Protein AF-A0A2E5LD28-F1 (afdb_monomer_lite)

Structure (mmCIF, N/CA/C/O backbone):
data_AF-A0A2E5LD28-F1
#
_entry.id   AF-A0A2E5LD28-F1
#
loop_
_atom_site.group_PDB
_atom_site.id
_atom_site.type_symbol
_atom_site.label_atom_id
_atom_site.label_alt_id
_atom_site.label_comp_id
_atom_site.label_asym_id
_atom_site.label_entity_id
_atom_site.label_seq_id
_atom_site.pdbx_PDB_ins_code
_atom_site.Cartn_x
_atom_site.Cartn_y
_atom_site.Cartn_z
_atom_site.occupancy
_atom_site.B_iso_or_equiv
_atom_site.auth_seq_id
_atom_site.auth_comp_id
_atom_site.auth_asym_id
_atom_site.auth_atom_id
_atom_site.pdbx_PDB_model_num
ATOM 1 N N . MET A 1 1 ? 28.466 36.563 31.699 1.00 56.56 1 MET A N 1
ATOM 2 C CA . MET A 1 1 ? 27.844 35.673 30.689 1.00 56.56 1 MET A CA 1
ATOM 3 C C . MET A 1 1 ? 28.931 34.845 30.017 1.00 56.56 1 MET A C 1
ATOM 5 O O . MET A 1 1 ? 29.817 35.414 29.395 1.00 56.56 1 MET A O 1
ATOM 9 N N . ASN A 1 2 ? 28.928 33.521 30.209 1.00 56.62 2 ASN A N 1
ATOM 10 C CA . ASN A 1 2 ? 29.993 32.637 29.723 1.00 56.62 2 ASN A CA 1
ATOM 11 C C . ASN A 1 2 ? 29.837 32.362 28.221 1.00 56.62 2 ASN A C 1
ATOM 13 O O . ASN A 1 2 ? 29.104 31.459 27.822 1.00 56.62 2 ASN A O 1
ATOM 17 N N . PHE A 1 3 ? 30.576 33.102 27.393 1.00 62.22 3 PHE A N 1
ATOM 18 C CA . PHE A 1 3 ? 30.632 32.928 25.934 1.00 62.22 3 PHE A CA 1
ATOM 19 C C . PHE A 1 3 ? 30.889 31.468 25.506 1.00 62.22 3 PHE A C 1
ATOM 21 O O . PHE A 1 3 ? 30.339 30.994 24.515 1.00 62.22 3 PHE A O 1
ATOM 28 N N . ARG A 1 4 ? 31.647 30.710 26.313 1.00 67.25 4 ARG A N 1
ATOM 29 C CA . ARG A 1 4 ? 31.941 29.281 26.099 1.00 67.25 4 ARG A CA 1
ATOM 30 C C . ARG A 1 4 ? 30.707 28.375 26.165 1.00 67.25 4 ARG A C 1
ATOM 32 O O . ARG A 1 4 ? 30.687 27.323 25.538 1.00 67.25 4 ARG A O 1
ATOM 39 N N . VAL A 1 5 ? 29.693 28.762 26.934 1.00 63.12 5 VAL A N 1
ATOM 40 C CA . VAL A 1 5 ? 28.428 28.026 27.055 1.00 63.12 5 VAL A CA 1
ATOM 41 C C . VAL A 1 5 ? 27.530 28.345 25.858 1.00 63.12 5 VAL A C 1
ATOM 43 O O . VAL A 1 5 ? 26.961 27.435 25.265 1.00 63.12 5 VAL A O 1
ATOM 46 N N . TYR A 1 6 ? 27.499 29.609 25.428 1.00 70.62 6 TYR A N 1
ATOM 47 C CA . TYR A 1 6 ? 26.710 30.060 24.278 1.00 70.62 6 TYR A CA 1
ATOM 48 C C . TYR A 1 6 ? 27.160 29.410 22.959 1.00 70.62 6 TYR A C 1
ATOM 50 O O . TYR A 1 6 ? 26.338 28.865 22.228 1.00 70.62 6 TYR A O 1
ATOM 58 N N . TYR A 1 7 ? 28.473 29.345 22.707 1.00 70.50 7 TYR A N 1
ATOM 59 C CA . TYR A 1 7 ? 29.012 28.660 21.525 1.00 70.50 7 TYR A CA 1
ATOM 60 C C . TYR A 1 7 ? 28.748 27.148 21.524 1.00 70.50 7 TYR A C 1
ATOM 62 O O . TYR A 1 7 ? 28.522 26.573 20.463 1.00 70.50 7 TYR A O 1
ATOM 70 N N . ARG A 1 8 ? 28.712 26.496 22.696 1.00 69.56 8 ARG A N 1
ATOM 71 C CA . ARG A 1 8 ? 28.359 25.067 22.800 1.00 69.56 8 ARG A CA 1
ATOM 72 C C . ARG A 1 8 ? 26.888 24.822 22.473 1.00 69.56 8 ARG A C 1
ATOM 74 O O . ARG A 1 8 ? 26.586 23.849 21.793 1.00 69.56 8 ARG A O 1
ATOM 81 N N . PHE A 1 9 ? 25.992 25.711 22.899 1.00 71.31 9 PHE A N 1
ATOM 82 C CA . PHE A 1 9 ? 24.572 25.620 22.557 1.00 71.31 9 PHE A CA 1
ATOM 83 C C . PHE A 1 9 ? 24.304 25.897 21.076 1.00 71.31 9 PHE A C 1
ATOM 85 O O . PHE A 1 9 ? 23.537 25.161 20.464 1.00 71.31 9 PHE A O 1
ATOM 92 N N . ILE A 1 10 ? 24.977 26.883 20.473 1.00 74.94 10 ILE A N 1
ATOM 93 C CA . ILE A 1 10 ? 24.874 27.136 19.026 1.00 74.94 10 ILE A CA 1
ATOM 94 C C . ILE A 1 10 ? 25.380 25.932 18.228 1.00 74.94 10 ILE A C 1
ATOM 96 O O . ILE A 1 10 ? 24.715 25.506 17.289 1.00 74.94 10 ILE A O 1
ATOM 100 N N . PHE A 1 11 ? 26.511 25.344 18.622 1.00 74.44 11 PHE A N 1
ATOM 101 C CA . PHE A 1 11 ? 27.079 24.192 17.923 1.00 74.44 11 PHE A CA 1
ATOM 102 C C . PHE A 1 11 ? 26.182 22.947 18.016 1.00 74.44 11 PHE A C 1
ATOM 104 O O . PHE A 1 11 ? 25.957 22.277 17.013 1.00 74.44 11 PHE A O 1
ATOM 111 N N . LEU A 1 12 ? 25.610 22.667 19.194 1.00 71.75 12 LEU A N 1
ATOM 112 C CA . LEU A 1 12 ? 24.670 21.553 19.382 1.00 71.75 12 LEU A CA 1
ATOM 113 C C . LEU A 1 12 ? 23.352 21.769 18.627 1.00 71.75 12 LEU A C 1
ATOM 115 O O . LEU A 1 12 ? 22.828 20.831 18.034 1.00 71.75 12 LEU A O 1
ATOM 119 N N . SER A 1 13 ? 22.844 23.003 18.604 1.00 73.38 13 SER A N 1
ATOM 120 C CA . SER A 1 13 ? 21.618 23.347 17.877 1.00 73.38 13 SER A CA 1
ATOM 121 C C . SER A 1 13 ? 21.819 23.277 16.357 1.00 73.38 13 SER A C 1
ATOM 123 O O . SER A 1 13 ? 20.969 22.760 15.638 1.00 73.38 13 SER A O 1
ATOM 125 N N . PHE A 1 14 ? 22.988 23.699 15.864 1.00 69.38 14 PHE A N 1
ATOM 126 C CA . PHE A 1 14 ? 23.370 23.566 14.457 1.00 69.38 14 PHE A CA 1
ATOM 127 C C . PHE A 1 14 ? 23.519 22.097 14.036 1.00 69.38 14 PHE A C 1
ATOM 129 O O . PHE A 1 14 ? 23.018 21.702 12.987 1.00 69.38 14 PHE A O 1
ATOM 136 N N . PHE A 1 15 ? 24.136 21.262 14.876 1.00 66.50 15 PHE A N 1
ATOM 137 C CA . PHE A 1 15 ? 24.290 19.832 14.600 1.00 66.50 15 PHE A CA 1
ATOM 138 C C . PHE A 1 15 ? 22.942 19.090 14.601 1.00 66.50 15 PHE A C 1
ATOM 140 O O . PHE A 1 15 ? 22.688 18.245 13.740 1.00 66.50 15 PHE A O 1
ATOM 147 N N . TYR A 1 16 ? 22.039 19.457 15.516 1.00 69.31 16 TYR A N 1
ATOM 148 C CA . TYR A 1 16 ? 20.671 18.938 15.539 1.00 69.31 16 TYR A CA 1
ATOM 149 C C . TYR A 1 16 ? 19.898 19.332 14.275 1.00 69.31 16 TYR A C 1
ATOM 151 O O . TYR A 1 16 ? 19.274 18.480 13.649 1.00 69.31 16 TYR A O 1
ATOM 159 N N . PHE A 1 17 ? 20.011 20.591 13.845 1.00 65.88 17 PHE A N 1
ATOM 160 C CA . PHE A 1 17 ? 19.367 21.074 12.627 1.00 65.88 17 PHE A CA 1
ATOM 161 C C . PHE A 1 17 ? 19.851 20.303 11.391 1.00 65.88 17 PHE A C 1
ATOM 163 O O . PHE A 1 17 ? 19.023 19.758 10.673 1.00 65.88 17 PHE A O 1
ATOM 170 N N . VAL A 1 18 ? 21.167 20.143 11.191 1.00 65.75 18 VAL A N 1
ATOM 171 C CA . VAL A 1 18 ? 21.741 19.385 10.054 1.00 65.75 18 VAL A CA 1
ATOM 172 C C . VAL A 1 18 ? 21.250 17.932 10.007 1.00 65.75 18 VAL A C 1
ATOM 174 O O . VAL A 1 18 ? 20.977 17.411 8.927 1.00 65.75 18 VAL A O 1
ATOM 177 N N . SER A 1 19 ? 21.082 17.292 11.166 1.00 64.12 19 SER A N 1
ATOM 178 C CA . SER A 1 19 ? 20.608 15.902 11.266 1.00 64.12 19 SER A CA 1
ATOM 179 C C . SER A 1 19 ? 19.191 15.716 10.708 1.00 64.12 19 SER A C 1
ATOM 181 O O . SER A 1 19 ? 18.885 14.680 10.123 1.00 64.12 19 SER A O 1
ATOM 183 N N . VAL A 1 20 ? 18.324 16.723 10.852 1.00 63.69 20 VAL A N 1
ATOM 184 C CA . VAL A 1 20 ? 16.937 16.661 10.364 1.00 63.69 20 VAL A CA 1
ATOM 185 C C . VAL A 1 20 ? 16.875 16.726 8.831 1.00 63.69 20 VAL A C 1
ATOM 187 O O . VAL A 1 20 ? 16.014 16.083 8.236 1.00 63.69 20 VAL A O 1
ATOM 190 N N . PHE A 1 21 ? 17.816 17.411 8.170 1.00 63.22 21 PHE A N 1
ATOM 191 C CA . PHE A 1 21 ? 17.813 17.586 6.707 1.00 63.22 21 PHE A CA 1
ATOM 192 C C . PHE A 1 21 ? 18.363 16.393 5.906 1.00 63.22 21 PHE A C 1
ATOM 194 O O . PHE A 1 21 ? 18.171 16.350 4.695 1.00 63.22 21 PHE A O 1
ATOM 201 N N . LEU A 1 22 ? 19.025 15.418 6.538 1.00 60.97 22 LEU A N 1
ATOM 202 C CA . LEU A 1 22 ? 19.694 14.301 5.849 1.00 60.97 22 LEU A CA 1
ATOM 203 C C . LEU A 1 22 ? 18.840 13.025 5.699 1.00 60.97 22 LEU A C 1
ATOM 205 O O . LEU A 1 22 ? 19.387 11.935 5.550 1.00 60.97 22 LEU A O 1
ATOM 209 N N . HIS A 1 23 ? 17.511 13.124 5.699 1.00 65.12 23 HIS A N 1
ATOM 210 C CA . HIS A 1 23 ? 16.647 11.981 5.373 1.00 65.12 23 HIS A CA 1
ATOM 211 C C . HIS A 1 23 ? 16.397 11.922 3.861 1.00 65.12 23 HIS A C 1
ATOM 213 O O . HIS A 1 23 ? 15.341 12.319 3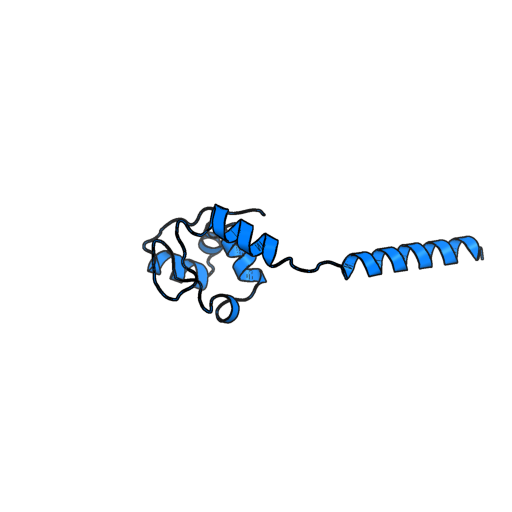.375 1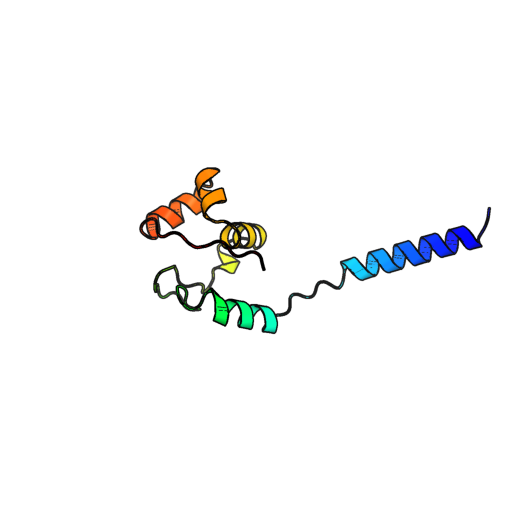.00 65.12 23 HIS A O 1
ATOM 219 N N . ALA A 1 24 ? 17.397 11.467 3.103 1.00 63.81 24 ALA A N 1
ATOM 220 C CA . ALA A 1 24 ? 17.209 11.137 1.694 1.00 63.81 24 ALA A CA 1
ATOM 221 C C . ALA A 1 24 ? 16.559 9.748 1.578 1.00 63.81 24 ALA A C 1
ATOM 223 O O . ALA A 1 24 ? 17.145 8.750 2.000 1.00 63.81 24 ALA A O 1
ATOM 224 N N . ASP A 1 25 ? 15.359 9.682 0.997 1.00 69.06 25 ASP A N 1
ATOM 225 C CA . ASP A 1 25 ? 14.705 8.417 0.654 1.00 69.06 25 ASP A CA 1
ATOM 226 C C . ASP A 1 25 ? 15.554 7.674 -0.401 1.00 69.06 25 ASP A C 1
ATOM 228 O O . ASP A 1 25 ? 15.780 8.169 -1.507 1.00 69.06 25 ASP A O 1
ATOM 232 N N . ASN A 1 26 ? 16.062 6.485 -0.058 1.00 84.88 26 ASN A N 1
ATOM 233 C CA . ASN A 1 26 ? 16.918 5.683 -0.936 1.00 84.88 26 ASN A CA 1
ATOM 234 C C . ASN A 1 26 ? 16.070 4.787 -1.859 1.00 84.88 26 ASN A C 1
ATOM 236 O O . ASN A 1 26 ? 15.529 3.767 -1.424 1.00 84.88 26 ASN A O 1
ATOM 240 N N . VAL A 1 27 ? 15.993 5.151 -3.143 1.00 88.19 27 VAL A N 1
ATOM 241 C CA . VAL A 1 27 ? 15.225 4.422 -4.172 1.00 88.19 27 VAL A CA 1
ATOM 242 C C . VAL A 1 27 ? 15.689 2.970 -4.330 1.00 88.19 27 VAL A C 1
ATOM 244 O O . VAL A 1 27 ? 14.849 2.082 -4.450 1.00 88.19 27 VAL A O 1
ATOM 247 N N . GLU A 1 28 ? 16.996 2.702 -4.265 1.00 91.19 28 GLU A N 1
ATOM 248 C CA . GLU A 1 28 ? 17.550 1.342 -4.375 1.00 91.19 28 GLU A CA 1
ATOM 249 C C . GLU A 1 28 ? 17.067 0.455 -3.219 1.00 91.19 28 GLU A C 1
ATOM 251 O O . GLU A 1 28 ? 16.685 -0.704 -3.410 1.00 91.19 28 GLU A O 1
ATOM 256 N N . ASN A 1 29 ? 17.004 1.021 -2.010 1.00 92.12 29 ASN A N 1
ATOM 257 C CA . ASN A 1 29 ? 16.450 0.318 -0.858 1.00 92.12 29 ASN A CA 1
ATOM 258 C C . ASN A 1 29 ? 14.944 0.054 -1.027 1.00 92.12 29 ASN A C 1
ATOM 260 O O . ASN A 1 29 ? 14.477 -1.050 -0.745 1.00 92.12 29 ASN A O 1
ATOM 264 N N . GLY A 1 30 ? 14.194 1.033 -1.540 1.00 92.50 30 GLY A N 1
ATOM 265 C CA . GLY A 1 30 ? 12.772 0.874 -1.853 1.00 92.50 30 GLY A CA 1
ATOM 266 C C . GLY A 1 30 ? 12.508 -0.236 -2.876 1.00 92.50 30 GLY A C 1
ATOM 267 O O . GLY A 1 30 ? 11.629 -1.074 -2.670 1.00 92.50 30 GLY A O 1
ATOM 268 N N . GLU A 1 31 ? 13.313 -0.310 -3.939 1.00 95.31 31 GLU A N 1
ATOM 269 C CA . GLU A 1 31 ? 13.224 -1.374 -4.945 1.00 95.31 31 GLU A CA 1
ATOM 270 C C . GLU A 1 31 ? 13.478 -2.757 -4.330 1.00 95.31 31 GLU A C 1
ATOM 272 O O . GLU A 1 31 ? 12.742 -3.711 -4.603 1.00 95.31 31 GLU A O 1
ATOM 277 N N . LYS A 1 32 ? 14.493 -2.877 -3.467 1.00 96.19 32 LYS A N 1
ATOM 278 C CA . LYS A 1 32 ? 14.794 -4.129 -2.765 1.00 96.19 32 LYS A CA 1
ATOM 279 C C . LYS A 1 32 ? 13.626 -4.575 -1.885 1.00 96.19 32 LYS A C 1
ATOM 281 O O . LYS A 1 32 ? 13.226 -5.738 -1.956 1.00 96.19 32 LYS A O 1
ATOM 286 N N . ILE A 1 33 ? 13.056 -3.656 -1.106 1.00 95.38 33 ILE A N 1
ATOM 287 C CA . ILE A 1 33 ? 11.892 -3.923 -0.254 1.00 95.38 33 ILE A CA 1
ATOM 288 C C . ILE A 1 33 ? 10.703 -4.392 -1.098 1.00 95.38 33 ILE A C 1
ATOM 290 O O . ILE A 1 33 ? 10.100 -5.420 -0.779 1.00 95.38 33 ILE A O 1
ATOM 294 N N . TYR A 1 34 ? 10.402 -3.693 -2.198 1.00 96.75 34 TYR A N 1
ATOM 295 C CA . TYR A 1 34 ? 9.315 -4.053 -3.108 1.00 96.75 34 TYR A CA 1
ATOM 296 C C . TYR A 1 34 ? 9.492 -5.470 -3.666 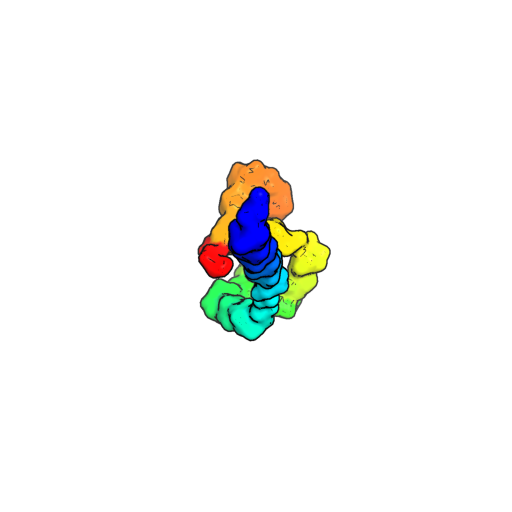1.00 96.75 34 TYR A C 1
ATOM 298 O O . TYR A 1 34 ? 8.573 -6.291 -3.594 1.00 96.75 34 TYR A O 1
ATOM 306 N N . LYS A 1 35 ? 10.693 -5.789 -4.167 1.00 96.94 35 LYS A N 1
ATOM 307 C CA . LYS A 1 35 ? 11.005 -7.114 -4.718 1.00 96.94 35 LYS A CA 1
ATOM 308 C C . LYS A 1 35 ? 10.818 -8.229 -3.694 1.00 96.94 35 LYS A C 1
ATOM 310 O O . LYS A 1 35 ? 10.287 -9.273 -4.055 1.00 96.94 35 LYS A O 1
ATOM 315 N N . GLN A 1 36 ? 11.227 -8.005 -2.447 1.00 96.81 36 GLN A N 1
ATOM 316 C CA . GLN A 1 36 ? 11.192 -9.018 -1.391 1.00 96.81 36 GLN A CA 1
ATOM 317 C C . GLN A 1 36 ? 9.797 -9.248 -0.799 1.00 96.81 36 GLN A C 1
ATOM 319 O O . GLN A 1 36 ? 9.502 -10.370 -0.400 1.00 96.81 36 GLN A O 1
ATOM 324 N N . ASN A 1 37 ? 8.955 -8.212 -0.732 1.00 97.31 37 ASN A N 1
ATOM 325 C CA . ASN A 1 37 ? 7.736 -8.250 0.084 1.00 97.31 37 ASN A CA 1
ATOM 326 C C . ASN A 1 37 ? 6.436 -8.046 -0.710 1.00 97.31 37 ASN A C 1
ATOM 328 O O . ASN A 1 37 ? 5.382 -8.503 -0.277 1.00 97.31 37 ASN A O 1
ATOM 332 N N . CYS A 1 38 ? 6.484 -7.372 -1.864 1.00 97.62 38 CYS A N 1
ATOM 333 C CA . CYS A 1 38 ? 5.277 -6.885 -2.546 1.00 97.62 38 CYS A CA 1
ATOM 334 C C . CYS A 1 38 ? 4.973 -7.628 -3.855 1.00 97.62 38 CYS A C 1
ATOM 336 O O . CYS A 1 38 ? 3.807 -7.770 -4.229 1.00 97.62 38 CYS A O 1
ATOM 338 N N . THR A 1 39 ? 6.002 -8.124 -4.550 1.00 97.75 39 THR A N 1
ATOM 339 C CA . THR A 1 39 ? 5.872 -8.730 -5.894 1.00 97.75 39 THR A CA 1
ATOM 340 C C . THR A 1 39 ? 5.045 -10.012 -5.937 1.00 97.75 39 THR A C 1
ATOM 342 O O . THR A 1 39 ? 4.557 -10.381 -7.001 1.00 97.75 39 THR A O 1
ATOM 345 N N . ALA A 1 40 ? 4.839 -10.673 -4.795 1.00 97.19 40 ALA A N 1
ATOM 346 C CA . ALA A 1 40 ? 3.953 -11.831 -4.700 1.00 97.19 40 ALA A CA 1
ATOM 347 C C . ALA A 1 40 ? 2.482 -11.478 -4.995 1.00 97.19 40 ALA A C 1
ATOM 349 O O . ALA A 1 40 ? 1.726 -12.339 -5.439 1.00 97.19 40 ALA A O 1
ATOM 350 N N . CYS A 1 41 ? 2.082 -10.221 -4.766 1.00 97.94 41 CYS A N 1
ATOM 351 C CA . CYS A 1 41 ? 0.685 -9.790 -4.858 1.00 97.94 41 CYS A CA 1
ATOM 352 C C . CYS A 1 41 ? 0.455 -8.595 -5.789 1.00 97.94 41 CYS A C 1
ATOM 354 O O . CYS A 1 41 ? -0.660 -8.444 -6.291 1.00 97.94 41 CYS A O 1
ATOM 356 N N . HIS A 1 42 ? 1.472 -7.759 -6.011 1.00 98.19 42 HIS A N 1
ATOM 357 C CA . HIS A 1 42 ? 1.367 -6.496 -6.740 1.00 98.19 42 HIS A CA 1
ATOM 358 C C . HIS A 1 42 ? 2.291 -6.439 -7.958 1.00 98.19 42 HIS A C 1
ATOM 360 O O . HIS A 1 42 ? 3.383 -7.007 -7.969 1.00 98.19 42 HIS A O 1
ATOM 366 N N . LEU A 1 43 ? 1.852 -5.686 -8.968 1.00 97.81 43 LEU A N 1
ATOM 367 C CA . LEU A 1 43 ? 2.608 -5.384 -10.181 1.00 97.81 43 LEU A CA 1
ATOM 368 C C . LEU A 1 43 ? 2.844 -3.873 -10.292 1.00 97.81 43 LEU A C 1
ATOM 370 O O . LEU A 1 43 ? 1.974 -3.086 -9.932 1.00 97.81 43 LEU A O 1
ATOM 374 N N . MET A 1 44 ? 3.964 -3.461 -10.896 1.00 96.75 44 MET A N 1
ATOM 375 C CA . MET A 1 44 ? 4.260 -2.050 -11.224 1.00 96.75 44 MET A CA 1
ATOM 376 C C . MET A 1 44 ? 3.532 -1.558 -12.490 1.00 96.75 44 MET A C 1
ATOM 378 O O . MET A 1 44 ? 4.002 -0.664 -13.182 1.00 96.75 44 MET A O 1
ATOM 382 N N . THR A 1 45 ? 2.405 -2.181 -12.823 1.00 97.75 45 THR A N 1
ATOM 383 C CA . THR A 1 45 ? 1.542 -1.818 -13.957 1.00 97.75 45 THR A CA 1
ATOM 384 C C . THR A 1 45 ? 0.131 -1.582 -13.429 1.00 97.75 45 THR A C 1
ATOM 386 O O . THR A 1 45 ? -0.088 -1.658 -12.222 1.00 97.75 45 THR A O 1
ATOM 389 N N . LYS A 1 46 ? -0.848 -1.355 -14.306 1.00 96.81 46 LYS A N 1
ATOM 390 C CA . LYS A 1 46 ? -2.274 -1.322 -13.928 1.00 96.81 46 LYS A CA 1
ATOM 391 C C . LYS A 1 46 ? -2.904 -2.704 -13.725 1.00 96.81 46 LYS A C 1
ATOM 393 O O . LYS A 1 46 ? -4.043 -2.788 -13.273 1.00 96.81 46 LYS A O 1
ATOM 398 N N . ALA A 1 47 ? -2.216 -3.783 -14.095 1.00 97.19 47 ALA A N 1
ATOM 399 C CA . ALA A 1 47 ? -2.790 -5.121 -14.043 1.00 97.19 47 ALA A CA 1
ATOM 400 C C . ALA A 1 47 ? -2.954 -5.613 -12.594 1.00 97.19 47 ALA A C 1
ATOM 402 O O . ALA A 1 47 ? -2.055 -5.459 -11.767 1.00 97.19 47 ALA A O 1
ATOM 403 N N . ARG A 1 48 ? -4.099 -6.244 -12.311 1.00 94.88 48 ARG A N 1
ATOM 404 C CA . ARG A 1 48 ? -4.362 -6.953 -11.051 1.00 94.88 48 ARG A CA 1
ATOM 405 C C . ARG A 1 48 ? -3.646 -8.306 -11.058 1.00 94.88 48 ARG A C 1
ATOM 407 O O . ARG A 1 48 ? -3.678 -9.006 -12.068 1.00 94.88 48 ARG A O 1
ATOM 414 N N . LEU A 1 49 ? -3.048 -8.672 -9.924 1.00 95.00 49 LEU A N 1
ATOM 415 C CA . LEU A 1 49 ? -2.521 -10.018 -9.668 1.00 95.00 49 LEU A CA 1
ATOM 416 C C . LEU A 1 49 ? -3.310 -10.664 -8.523 1.00 95.00 49 LEU A C 1
ATOM 418 O O . LEU A 1 49 ? -4.279 -11.374 -8.772 1.00 95.00 49 LEU A O 1
ATOM 422 N N . VAL A 1 50 ? -2.942 -10.352 -7.279 1.00 95.00 50 VAL A N 1
ATOM 423 C CA . VAL A 1 50 ? -3.764 -10.623 -6.088 1.00 95.00 50 VAL A CA 1
ATOM 424 C C . VAL A 1 50 ? -4.361 -9.303 -5.613 1.00 95.00 50 VAL A C 1
ATOM 426 O O . VAL A 1 50 ? -5.579 -9.167 -5.522 1.00 95.00 50 VAL A O 1
ATOM 429 N N . GLY A 1 51 ? -3.496 -8.308 -5.399 1.00 95.69 51 GLY A N 1
ATOM 430 C CA . GLY A 1 51 ? -3.875 -6.923 -5.151 1.00 95.69 51 GLY A CA 1
ATOM 431 C C . GLY A 1 51 ? -3.914 -6.074 -6.431 1.00 95.69 51 GLY A C 1
ATOM 432 O O . GLY A 1 51 ? -3.646 -6.581 -7.531 1.00 95.69 51 GLY A O 1
ATOM 433 N N . PRO A 1 52 ? -4.233 -4.772 -6.302 1.00 96.88 52 PRO A N 1
ATOM 434 C CA . PRO A 1 52 ? -4.192 -3.821 -7.410 1.00 96.88 52 PRO A CA 1
ATOM 435 C C . PRO A 1 52 ? -2.801 -3.704 -8.034 1.00 96.88 52 PRO A C 1
ATOM 437 O O . PRO A 1 52 ? -1.778 -3.869 -7.366 1.00 96.88 52 PRO A O 1
ATOM 440 N N . GLY A 1 53 ? -2.768 -3.308 -9.301 1.00 97.81 53 GLY A N 1
ATOM 441 C CA . GLY A 1 53 ? -1.569 -2.731 -9.893 1.00 97.81 53 GLY A CA 1
ATOM 442 C C . GLY A 1 53 ? -1.195 -1.397 -9.226 1.00 97.81 53 GLY A C 1
ATOM 443 O O . GLY A 1 53 ? -2.078 -0.640 -8.827 1.00 97.81 53 GLY A O 1
ATOM 444 N N . LEU A 1 54 ? 0.103 -1.116 -9.076 1.00 98.12 54 LEU A N 1
ATOM 445 C CA . LEU A 1 54 ? 0.618 0.053 -8.343 1.00 98.12 54 LEU A CA 1
ATOM 446 C C . LEU A 1 54 ? 1.002 1.239 -9.238 1.00 98.12 54 LEU A C 1
ATOM 448 O O . LEU A 1 54 ? 1.470 2.261 -8.738 1.00 98.12 54 LEU A O 1
ATOM 452 N N . GLU A 1 55 ? 0.815 1.133 -10.553 1.00 97.94 55 GL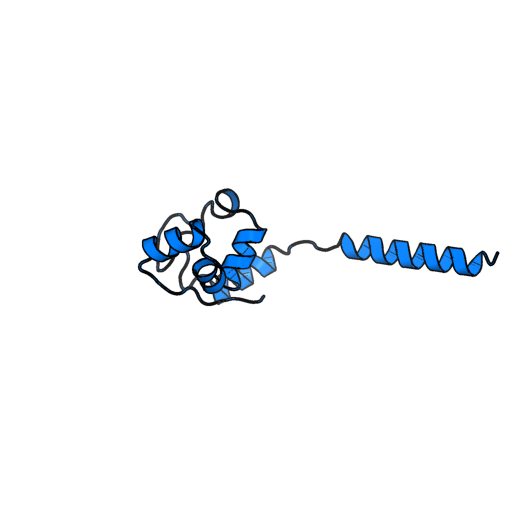U A N 1
ATOM 453 C CA . GLU A 1 55 ? 1.036 2.266 -11.453 1.00 97.94 55 GLU A CA 1
ATOM 454 C C . GLU A 1 55 ? 0.104 3.434 -11.085 1.00 97.94 55 GLU A C 1
ATOM 456 O O . GLU A 1 55 ? -1.118 3.282 -11.061 1.00 97.94 55 GLU A O 1
ATOM 461 N N . GLY A 1 56 ? 0.678 4.605 -10.797 1.00 97.50 56 GLY A N 1
ATOM 462 C CA . GLY A 1 56 ? -0.083 5.805 -10.437 1.00 97.50 56 GLY A CA 1
ATOM 463 C C . GLY A 1 56 ? -0.577 5.853 -8.981 1.00 97.50 56 GLY A C 1
ATOM 464 O O . GLY A 1 56 ? -1.395 6.708 -8.636 1.00 97.50 56 GLY A O 1
ATOM 465 N N . VAL A 1 57 ? -0.154 4.919 -8.117 1.00 97.56 57 VAL A N 1
ATOM 466 C CA . VAL A 1 57 ? -0.666 4.835 -6.735 1.00 97.56 57 VAL A CA 1
ATOM 467 C C . VAL A 1 57 ? -0.302 6.065 -5.896 1.00 97.56 57 VAL A C 1
ATOM 469 O O . VAL A 1 57 ? -1.101 6.501 -5.070 1.00 97.56 57 VAL A O 1
ATOM 472 N N . THR A 1 58 ? 0.870 6.651 -6.142 1.00 96.31 58 THR A N 1
ATOM 473 C CA . THR A 1 58 ? 1.393 7.839 -5.447 1.00 96.31 58 THR A CA 1
ATOM 474 C C . THR A 1 58 ? 0.699 9.139 -5.847 1.00 96.31 58 THR A C 1
ATOM 476 O O . THR A 1 58 ? 0.761 10.129 -5.128 1.00 96.31 58 THR A O 1
ATOM 479 N N . GLU A 1 59 ? 0.024 9.136 -6.989 1.00 97.56 59 GLU A N 1
ATOM 480 C CA . GLU A 1 59 ? -0.788 10.229 -7.504 1.00 97.56 59 GLU A CA 1
ATOM 481 C C . GLU A 1 59 ? -2.232 10.117 -7.002 1.00 97.56 59 GLU A C 1
ATOM 483 O O . GLU A 1 59 ?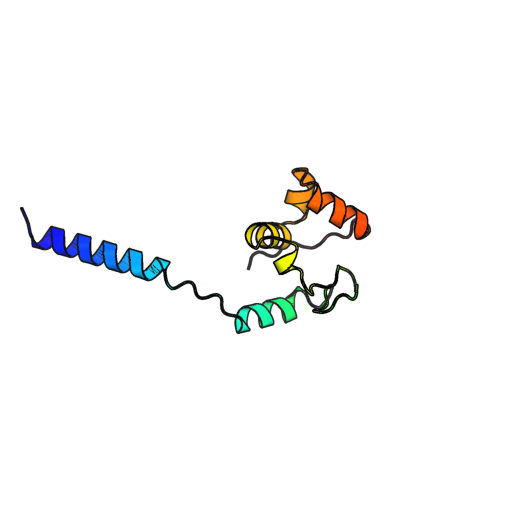 -2.924 11.124 -6.866 1.00 97.56 59 GLU A O 1
ATOM 488 N N . LYS A 1 60 ? -2.687 8.889 -6.718 1.00 96.62 60 LYS A N 1
ATOM 489 C CA . LYS A 1 60 ? -4.026 8.598 -6.188 1.00 96.62 60 LYS A CA 1
ATOM 490 C C . LYS A 1 60 ? -4.115 8.774 -4.670 1.00 96.62 60 LYS A C 1
ATOM 492 O O . LYS A 1 60 ? -5.170 9.173 -4.179 1.00 96.62 60 LYS A O 1
ATOM 497 N N . TYR A 1 61 ? -3.046 8.453 -3.942 1.00 97.62 61 TYR A N 1
ATOM 498 C CA . TYR A 1 61 ? -3.004 8.512 -2.484 1.00 97.62 61 TYR A CA 1
ATOM 499 C C . TYR A 1 61 ? -1.735 9.199 -1.981 1.00 97.62 61 TYR A C 1
ATOM 501 O O . TYR A 1 61 ? -0.624 8.952 -2.443 1.00 97.62 61 TYR A O 1
ATOM 509 N N . GLU A 1 62 ? -1.919 10.020 -0.962 1.00 97.81 62 GLU A N 1
ATOM 510 C CA . GLU A 1 62 ? -0.885 10.725 -0.228 1.00 97.81 62 GLU A CA 1
ATOM 511 C C . GLU A 1 62 ? 0.064 9.767 0.512 1.00 97.81 62 GLU A C 1
ATOM 513 O O . GLU A 1 62 ? -0.345 8.731 1.052 1.00 97.81 62 GLU A O 1
ATOM 518 N N . LYS A 1 63 ? 1.354 10.134 0.556 1.00 95.50 63 LYS A N 1
ATOM 519 C CA . LYS A 1 63 ? 2.442 9.314 1.119 1.00 95.50 63 LYS A CA 1
ATOM 520 C C . LYS A 1 63 ? 2.122 8.846 2.538 1.00 95.50 63 LYS A C 1
ATOM 522 O O . LYS A 1 63 ? 2.321 7.679 2.866 1.00 95.50 63 LYS A O 1
ATOM 527 N N . GLU A 1 64 ? 1.591 9.731 3.373 1.00 96.69 64 GLU A N 1
ATOM 528 C CA . GLU A 1 64 ? 1.259 9.449 4.770 1.00 96.69 64 GLU A CA 1
ATOM 529 C C . GLU A 1 64 ? 0.168 8.382 4.897 1.00 96.69 64 GLU A C 1
ATOM 531 O O . GLU A 1 64 ? 0.212 7.552 5.809 1.00 96.69 64 GLU A O 1
ATOM 536 N N . TRP A 1 65 ? -0.809 8.385 3.989 1.00 98.38 65 TRP A N 1
ATOM 537 C CA . TRP A 1 65 ? -1.862 7.377 3.967 1.00 98.38 65 TRP A CA 1
ATOM 538 C C . TRP A 1 65 ? -1.334 6.039 3.460 1.00 98.38 65 TRP A C 1
ATOM 540 O O . TRP A 1 65 ? -1.591 5.015 4.089 1.00 98.38 65 TRP A O 1
ATOM 550 N N . LEU A 1 66 ? -0.515 6.045 2.402 1.00 97.81 66 LEU A N 1
ATOM 551 C CA . LEU A 1 66 ? 0.136 4.834 1.895 1.00 97.81 66 LEU A CA 1
ATOM 552 C C . LEU A 1 66 ? 1.012 4.167 2.960 1.00 97.81 66 LEU A C 1
ATOM 554 O O . LEU A 1 66 ? 0.950 2.953 3.124 1.00 97.81 66 LEU A O 1
ATOM 558 N N . ILE A 1 67 ? 1.765 4.943 3.744 1.00 96.62 67 ILE A N 1
ATOM 559 C CA . ILE A 1 67 ? 2.559 4.412 4.863 1.00 96.62 67 ILE A CA 1
ATOM 560 C C . ILE A 1 67 ? 1.655 3.742 5.906 1.00 96.62 67 ILE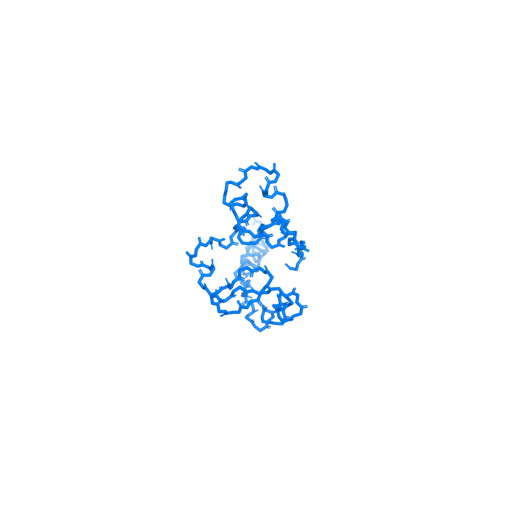 A C 1
ATOM 562 O O . ILE A 1 67 ? 1.950 2.632 6.349 1.00 96.62 67 ILE A O 1
ATOM 566 N N . LYS A 1 68 ? 0.538 4.375 6.291 1.00 98.00 68 LYS A N 1
ATOM 567 C CA . LYS A 1 68 ? -0.423 3.773 7.233 1.00 98.00 68 LYS A CA 1
ATOM 568 C C . LYS A 1 68 ? -1.035 2.488 6.672 1.00 98.00 68 LYS A C 1
ATOM 570 O O . LYS A 1 68 ? -1.143 1.507 7.402 1.00 98.00 68 LYS A O 1
ATOM 575 N N . TRP A 1 69 ? -1.386 2.485 5.388 1.00 98.25 69 TRP A N 1
ATOM 576 C CA . TRP A 1 69 ? -1.947 1.329 4.693 1.00 98.25 69 TRP A CA 1
ATOM 577 C C . TRP A 1 69 ? -0.972 0.151 4.656 1.00 98.25 69 TRP A C 1
ATOM 579 O O . TRP A 1 69 ? -1.331 -0.957 5.049 1.00 98.25 69 TRP A O 1
ATOM 589 N N . ILE A 1 70 ? 0.272 0.397 4.237 1.00 97.75 70 ILE A N 1
ATOM 590 C CA . ILE A 1 70 ? 1.323 -0.625 4.144 1.00 97.75 70 ILE A CA 1
ATOM 591 C C . ILE A 1 70 ? 1.642 -1.200 5.530 1.00 97.75 70 ILE A C 1
ATOM 593 O O . ILE A 1 70 ? 1.827 -2.408 5.664 1.00 97.75 70 ILE A O 1
ATOM 597 N N . ARG A 1 71 ? 1.651 -0.361 6.573 1.00 97.69 71 ARG A N 1
ATOM 598 C CA . ARG A 1 71 ? 1.902 -0.802 7.952 1.00 97.69 71 ARG A CA 1
ATOM 599 C C . ARG A 1 71 ? 0.762 -1.619 8.534 1.00 97.69 71 ARG A C 1
ATOM 601 O O . ARG A 1 71 ? 1.013 -2.641 9.164 1.00 97.69 71 ARG A O 1
ATOM 608 N N . ASN A 1 72 ? -0.480 -1.167 8.365 1.00 98.00 72 ASN A N 1
ATOM 609 C CA . ASN A 1 72 ? -1.647 -1.861 8.896 1.00 98.00 72 ASN A CA 1
ATOM 610 C C . ASN A 1 72 ? -2.952 -1.407 8.216 1.00 98.00 72 ASN A C 1
ATOM 612 O O . ASN A 1 72 ? -3.713 -0.601 8.758 1.00 98.00 72 ASN A O 1
ATOM 616 N N . SER A 1 73 ? -3.244 -1.971 7.044 1.00 97.75 73 SER A N 1
ATOM 617 C CA . SER A 1 73 ? -4.501 -1.725 6.321 1.00 97.75 73 SER A CA 1
ATOM 618 C C . SER A 1 73 ? -5.743 -2.066 7.158 1.00 97.75 73 SER A C 1
ATOM 620 O O . SER A 1 73 ? -6.740 -1.347 7.111 1.00 97.75 73 SER A O 1
ATOM 622 N N . GLN A 1 74 ? -5.670 -3.107 7.995 1.00 98.25 74 GLN A N 1
ATOM 623 C CA . GLN A 1 74 ? -6.777 -3.531 8.855 1.00 98.25 74 GLN A CA 1
ATOM 624 C C . GLN A 1 74 ? -7.127 -2.484 9.917 1.00 98.25 74 GLN A C 1
ATOM 626 O O . GLN A 1 74 ? -8.305 -2.293 10.204 1.00 98.25 74 GLN A O 1
ATOM 631 N N . ALA A 1 75 ? -6.144 -1.757 10.454 1.00 98.12 75 ALA A N 1
ATOM 632 C CA . ALA A 1 75 ? -6.409 -0.656 11.379 1.00 98.12 75 ALA A CA 1
ATOM 633 C C . ALA A 1 75 ? -7.169 0.495 10.701 1.00 98.12 75 ALA A C 1
ATOM 635 O O . ALA A 1 75 ? -8.083 1.052 11.305 1.00 98.12 75 ALA A O 1
ATOM 636 N N . LEU A 1 76 ? -6.843 0.823 9.443 1.00 98.25 76 LEU A N 1
ATOM 637 C CA . LEU A 1 76 ? -7.588 1.833 8.682 1.00 98.25 76 LEU A CA 1
ATOM 638 C C . LEU A 1 76 ? -9.032 1.384 8.435 1.00 98.25 76 LEU A C 1
ATOM 640 O O . LEU A 1 76 ? -9.959 2.144 8.711 1.00 98.25 76 LEU A O 1
ATOM 644 N N . ILE A 1 77 ? -9.223 0.131 8.013 1.00 98.38 77 ILE A N 1
ATOM 645 C CA . ILE A 1 77 ? -10.553 -0.459 7.800 1.00 98.38 77 ILE A CA 1
ATOM 646 C C . ILE A 1 77 ? -11.376 -0.415 9.098 1.00 98.38 77 ILE A C 1
ATOM 648 O O . ILE A 1 77 ? -12.506 0.062 9.097 1.00 98.38 77 ILE A O 1
ATOM 652 N N . GLN A 1 78 ? -10.798 -0.841 10.224 1.00 98.12 78 GLN A N 1
ATOM 653 C CA . GLN A 1 78 ? -11.471 -0.849 11.529 1.00 98.12 78 GLN A CA 1
ATOM 654 C C . GLN A 1 78 ? -11.763 0.556 12.066 1.00 98.12 78 GLN A C 1
ATOM 656 O O . GLN A 1 78 ? -12.745 0.743 12.780 1.00 98.12 78 GLN A O 1
ATOM 661 N N . SER A 1 79 ? -10.934 1.546 11.723 1.00 98.25 79 SER A N 1
ATOM 662 C CA . SER A 1 79 ? -11.173 2.947 12.086 1.00 98.25 79 SER A CA 1
ATOM 663 C C . SER A 1 79 ? -12.310 3.606 11.300 1.00 98.25 79 SER A C 1
ATOM 665 O O . SER A 1 79 ? -12.720 4.710 11.652 1.00 98.25 79 SER A O 1
ATOM 667 N N . GLY A 1 80 ? -12.823 2.943 10.258 1.00 98.31 80 GLY A N 1
ATOM 668 C CA . GLY A 1 80 ? -13.876 3.482 9.404 1.00 98.31 80 GLY A CA 1
ATOM 669 C C . GLY A 1 80 ? -13.372 4.358 8.256 1.00 98.31 80 GLY A C 1
ATOM 670 O O . GLY A 1 80 ? -14.149 5.154 7.739 1.00 98.31 80 GLY A O 1
ATOM 671 N N . ASP A 1 81 ? -12.100 4.252 7.848 1.00 98.56 81 ASP A N 1
ATOM 672 C CA . ASP A 1 81 ? -11.613 4.970 6.663 1.00 98.56 81 ASP A CA 1
ATOM 673 C C . ASP A 1 81 ? -12.359 4.457 5.418 1.00 98.56 81 ASP A C 1
ATOM 675 O O . ASP A 1 81 ? -12.195 3.309 4.997 1.00 98.56 81 ASP A O 1
ATOM 679 N N . GLU A 1 82 ? -13.198 5.313 4.831 1.00 98.38 82 GLU A N 1
ATOM 680 C CA . GLU A 1 82 ? -14.067 4.958 3.704 1.00 98.38 82 GLU A CA 1
ATOM 681 C C . GLU A 1 82 ? -13.276 4.487 2.479 1.00 98.38 82 GLU A C 1
ATOM 683 O O . GLU A 1 82 ? -13.702 3.568 1.778 1.00 98.38 82 GLU A O 1
ATOM 688 N N . ARG A 1 83 ? -12.091 5.066 2.233 1.00 98.00 83 ARG A N 1
ATOM 689 C CA . ARG A 1 83 ? -11.226 4.666 1.114 1.00 98.00 83 ARG A CA 1
ATOM 690 C C . ARG A 1 83 ? -10.647 3.283 1.370 1.00 98.00 83 ARG A C 1
ATOM 692 O O . ARG A 1 83 ? -10.587 2.467 0.452 1.00 98.00 83 ARG A O 1
ATOM 699 N N . ALA A 1 84 ? -10.247 3.017 2.611 1.00 98.19 84 ALA A N 1
ATOM 700 C CA . ALA A 1 84 ? -9.722 1.725 3.014 1.00 98.19 84 ALA A CA 1
ATOM 701 C C . ALA A 1 84 ? -10.777 0.613 2.910 1.00 98.19 84 ALA A C 1
ATOM 703 O O . ALA A 1 84 ? -10.491 -0.461 2.383 1.00 98.19 84 ALA A O 1
ATOM 704 N N . ILE A 1 85 ? -12.003 0.895 3.360 1.00 98.56 85 ILE A N 1
ATOM 705 C CA . ILE A 1 85 ? -13.150 -0.014 3.250 1.00 98.56 85 ILE A CA 1
ATOM 706 C C . ILE A 1 85 ? -13.482 -0.284 1.781 1.00 98.56 85 ILE A C 1
ATOM 708 O O . ILE A 1 85 ? -13.637 -1.443 1.403 1.00 98.56 85 ILE A O 1
ATOM 712 N N . ALA A 1 86 ? -13.541 0.755 0.943 1.00 98.00 86 ALA A N 1
ATOM 713 C CA . ALA A 1 86 ? -13.843 0.603 -0.478 1.00 98.00 86 ALA A CA 1
ATOM 714 C C . ALA A 1 86 ? -12.833 -0.312 -1.186 1.00 98.00 86 ALA A C 1
ATOM 716 O O . ALA A 1 86 ? -13.236 -1.217 -1.912 1.00 98.00 86 ALA A O 1
ATOM 717 N N . ILE A 1 87 ? -11.532 -0.134 -0.921 1.00 97.12 87 ILE A N 1
ATOM 718 C CA . ILE A 1 87 ? -10.496 -1.033 -1.446 1.00 97.12 87 ILE A CA 1
ATOM 719 C C . ILE A 1 87 ? -10.701 -2.453 -0.905 1.00 97.12 87 ILE A C 1
ATOM 721 O O . ILE A 1 87 ? -10.650 -3.415 -1.661 1.00 97.12 87 ILE A O 1
ATOM 725 N N . PHE A 1 88 ? -10.945 -2.621 0.393 1.00 97.62 88 PHE A N 1
ATOM 726 C CA . PHE A 1 88 ? -11.108 -3.954 0.972 1.00 97.62 88 PHE A CA 1
ATOM 727 C C . PHE A 1 88 ? -12.285 -4.725 0.355 1.00 97.62 88 PHE A C 1
ATOM 729 O O . PHE A 1 88 ? -12.150 -5.911 0.063 1.00 97.62 88 PHE A O 1
ATOM 736 N N . GLU A 1 89 ? -13.407 -4.053 0.099 1.00 97.38 89 GLU A N 1
ATOM 737 C CA . GLU A 1 89 ? -14.562 -4.638 -0.590 1.00 97.38 89 GLU A CA 1
ATOM 738 C C . GLU A 1 89 ? -14.272 -4.913 -2.081 1.00 97.38 89 GLU A C 1
ATOM 740 O O . GLU A 1 89 ? -14.621 -5.981 -2.578 1.00 97.38 89 GLU A O 1
ATOM 745 N N . GLU A 1 90 ? -13.582 -4.010 -2.792 1.00 96.12 90 GLU A N 1
ATOM 746 C CA . GLU A 1 90 ? -13.218 -4.177 -4.216 1.00 96.12 90 GLU A CA 1
ATOM 747 C C . GLU A 1 90 ? -12.286 -5.381 -4.460 1.00 96.12 90 GLU A C 1
ATOM 749 O O . GLU A 1 90 ? -12.360 -6.040 -5.501 1.00 96.12 90 GLU A O 1
ATOM 754 N N . TYR A 1 91 ? -11.412 -5.686 -3.497 1.00 95.62 91 TYR A N 1
ATOM 755 C CA . TYR A 1 91 ? -10.433 -6.777 -3.577 1.00 95.62 91 TYR A CA 1
ATOM 756 C C . TYR A 1 91 ? -10.855 -8.012 -2.768 1.00 95.62 91 TYR A C 1
ATOM 758 O O . TYR A 1 91 ? -10.017 -8.719 -2.200 1.00 95.62 91 TYR A O 1
ATOM 766 N N . ASP A 1 92 ? -12.162 -8.289 -2.734 1.00 95.44 92 ASP A N 1
ATOM 767 C CA . ASP A 1 92 ? -12.755 -9.522 -2.200 1.00 95.44 92 ASP A CA 1
ATOM 768 C C . ASP A 1 92 ? -12.414 -9.791 -0.725 1.00 95.44 92 ASP A C 1
ATOM 770 O O . ASP A 1 92 ? -12.303 -10.939 -0.293 1.00 95.44 92 ASP A O 1
ATOM 774 N N . LYS A 1 93 ? -12.216 -8.730 0.065 1.00 95.50 93 LYS A N 1
ATOM 775 C CA . LYS A 1 93 ? -11.836 -8.806 1.487 1.00 95.50 93 LYS A CA 1
ATOM 776 C C . LYS A 1 93 ? -10.511 -9.538 1.710 1.00 95.50 93 LYS A C 1
ATOM 778 O O . LYS A 1 93 ? -10.258 -10.088 2.784 1.00 95.50 93 LYS A O 1
ATOM 783 N N . SER A 1 94 ? -9.643 -9.526 0.697 1.00 94.50 94 SER A N 1
ATOM 784 C CA . SER A 1 94 ? -8.292 -10.068 0.791 1.00 94.50 94 SER A CA 1
ATOM 785 C C . SER A 1 94 ? -7.479 -9.264 1.803 1.00 94.50 94 SER A C 1
ATOM 787 O O . SER A 1 94 ? -7.374 -8.040 1.715 1.00 94.50 94 SER A O 1
ATOM 789 N N . VAL A 1 95 ? -6.881 -9.951 2.777 1.00 95.62 95 VAL A N 1
ATOM 790 C CA . VAL A 1 95 ? -6.078 -9.299 3.815 1.00 95.62 95 VAL A CA 1
ATOM 791 C C . VAL A 1 95 ? -4.670 -9.038 3.288 1.00 95.62 95 VAL A C 1
ATOM 793 O O . VAL A 1 95 ? -3.913 -9.971 3.027 1.00 95.62 95 VAL A O 1
ATOM 796 N N . MET A 1 96 ? -4.302 -7.760 3.179 1.00 97.31 96 MET A N 1
ATOM 797 C CA . MET A 1 96 ? -2.910 -7.362 2.982 1.00 97.31 96 MET A CA 1
ATOM 798 C C . MET A 1 96 ? -2.176 -7.438 4.332 1.00 97.31 96 MET A C 1
ATOM 800 O O . MET A 1 96 ? -2.608 -6.767 5.277 1.00 97.31 96 MET A O 1
ATOM 804 N N . PRO A 1 97 ? -1.093 -8.230 4.455 1.00 96.62 97 PRO A N 1
ATOM 805 C CA . PRO A 1 97 ? -0.294 -8.260 5.675 1.00 96.62 97 PRO A CA 1
ATOM 806 C C . PRO A 1 97 ? 0.343 -6.889 5.936 1.00 96.62 97 PRO A C 1
ATOM 808 O O . PRO A 1 97 ? 0.602 -6.126 5.007 1.00 96.62 97 PRO A O 1
ATOM 811 N N . GLY A 1 98 ? 0.573 -6.575 7.209 1.00 97.19 98 GLY A N 1
ATOM 812 C CA . GLY A 1 98 ? 1.252 -5.344 7.608 1.00 97.19 98 GLY A CA 1
ATOM 813 C C . GLY A 1 98 ? 2.769 -5.450 7.468 1.00 97.19 98 GLY A C 1
ATOM 814 O O . GLY A 1 98 ? 3.342 -6.515 7.709 1.00 97.19 98 GLY A O 1
ATOM 815 N N . PHE A 1 99 ? 3.417 -4.339 7.122 1.00 95.94 99 PHE A N 1
ATOM 816 C CA . PHE A 1 99 ? 4.866 -4.252 6.963 1.00 95.94 99 PHE A CA 1
ATOM 817 C C . PHE A 1 99 ? 5.449 -3.032 7.695 1.00 95.94 99 PHE A C 1
ATOM 819 O O . PHE A 1 99 ? 5.037 -1.904 7.435 1.00 95.94 99 PHE A O 1
ATOM 826 N N . ASP A 1 100 ? 6.421 -3.251 8.586 1.00 91.25 100 ASP A N 1
ATOM 827 C CA . ASP A 1 100 ? 6.984 -2.225 9.489 1.00 91.25 100 ASP A CA 1
ATOM 828 C C . ASP A 1 100 ? 8.463 -1.902 9.201 1.00 91.25 100 ASP A C 1
ATOM 830 O O . ASP A 1 100 ? 9.294 -1.819 10.104 1.00 91.25 100 ASP A O 1
ATOM 834 N N . PHE A 1 101 ? 8.806 -1.793 7.918 1.00 83.62 101 PHE A N 1
ATOM 835 C CA . PHE A 1 101 ? 10.131 -1.353 7.467 1.00 83.62 101 PHE A CA 1
ATOM 836 C C . PHE A 1 101 ? 10.210 0.167 7.262 1.00 83.62 101 PHE A C 1
ATOM 838 O O . PHE A 1 101 ? 9.150 0.834 7.144 1.00 83.62 101 PHE A O 1
#

Foldseek 3Di:
DDPVVVVVVVVVVVVVVVVVPPPDDDVVVVVVCCVVQPVVFEACDQDGDQAGHCPCVCVVDPPVVVLVCQQALPVCVVVPVVVSVVRCVVNVNDDDDGDDD

Radius of gyration: 20.48 Å; chains: 1; bounding box: 46×48×45 Å

Sequence (101 aa):
MNFRVYYRFIFLSFFYFVSVFLHADNVENGEKIYKQNCTACHLMTKARLVGPGLEGVTEKYEKEWLIKWIRNSQALIQSGDERAIAIFEEYDKSVMPGFDF

Secondary structure (DSSP, 8-state):
--HHHHHHHHHHHHHHHHHHHT----HHHHHHHHHHHTTTT--SSS--SSS---TTHHHHS-HHHHHHHHHHHHHHHHTT-HHHHHHHHHTTT--PPP---

pLDDT: mean 89.08, std 13.24, range [56.56, 98.56]